Protein AF-0000000084333478 (afdb_homodimer)

Nearest PDB structures (foldseek):
  4i6u-assembly1_A  TM=8.686E-01  e=2.720E-02  Enterobacter sp. RFL1396
  3clc-assembly1_D  TM=8.629E-01  e=3.043E-02  unclassified
  3f52-assembly1_E  TM=8.966E-01  e=3.809E-02  Corynebacterium glutamicum
  4yv6-assembly2_D  TM=8.380E-01  e=2.169E-01  Streptococcus dysgalactiae
  8tac-assembly2_B  TM=8.105E-01  e=2.169E-01  synthetic co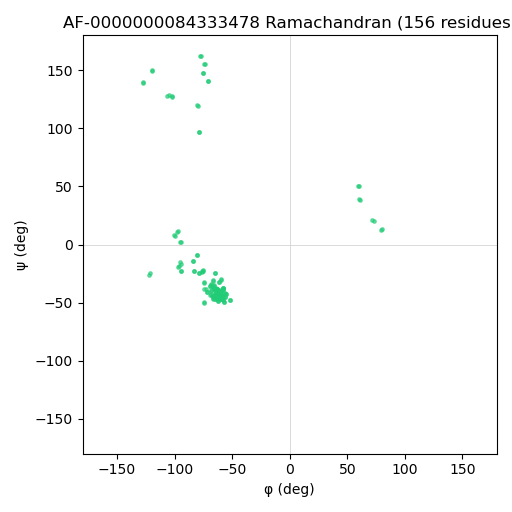nstruct

Solvent-accessible surface area (backbone atoms only — not comparable to full-atom values): 8812 Å² total; per-residue (Å²): 122,60,54,63,49,48,51,48,50,60,70,44,42,57,60,48,28,35,43,52,10,49,49,53,46,47,54,37,54,75,67,72,48,50,67,67,55,47,22,76,56,68,72,46,73,53,68,62,48,45,66,24,79,49,79,53,42,42,65,57,49,49,51,52,26,56,73,70,73,43,51,71,27,55,55,46,55,69,65,101,123,58,53,61,48,48,51,48,49,58,70,43,41,56,60,48,28,36,43,53,10,50,48,53,46,46,54,36,54,75,66,70,49,50,65,67,55,49,22,75,59,68,72,45,72,53,69,63,48,45,65,24,80,50,77,55,42,42,65,58,50,51,51,51,26,54,73,68,73,41,52,70,30,55,56,45,55,67,64,102

Radius of gyration: 15.97 Å; Cα contacts (8 Å, |Δi|>4): 170; chains: 2; bounding box: 25×48×31 Å

pLDDT: mean 91.32, std 9.76, range [49.03, 98.12]

Structure (mmCIF, N/CA/C/O backbone):
data_AF-0000000084333478-model_v1
#
loop_
_entity.id
_entity.type
_entity.pdbx_description
1 polymer 'HTH cro/C1-type domain-containing protein'
#
loop_
_atom_site.group_PDB
_atom_site.id
_atom_site.type_symbol
_atom_site.label_atom_id
_atom_site.label_alt_id
_atom_site.label_comp_id
_atom_site.label_asym_id
_atom_site.label_entity_id
_atom_site.label_seq_id
_atom_site.pdbx_PDB_ins_code
_atom_site.Cartn_x
_atom_site.Cartn_y
_atom_site.Cartn_z
_atom_site.occupancy
_atom_site.B_iso_or_equiv
_atom_site.auth_seq_id
_atom_site.auth_comp_id
_atom_site.auth_asym_id
_atom_site.auth_atom_id
_atom_site.pdbx_PDB_model_num
ATOM 1 N N . MET A 1 1 ? -2.576 25.5 -2.975 1 49.03 1 MET A N 1
ATOM 2 C CA . MET A 1 1 ? -2.18 24.547 -4.004 1 49.03 1 MET A CA 1
ATOM 3 C C . MET A 1 1 ? -2.711 23.156 -3.688 1 49.03 1 MET A C 1
ATOM 5 O O . MET A 1 1 ? -2.684 22.266 -4.539 1 49.03 1 MET A O 1
ATOM 9 N N . LEU A 1 2 ? -3.107 22.781 -2.23 1 61.12 2 LEU A N 1
ATOM 10 C CA . LEU A 1 2 ? -3.223 21.531 -1.497 1 61.12 2 LEU A CA 1
ATOM 11 C C . LEU A 1 2 ? -4.473 20.766 -1.92 1 61.12 2 LEU A C 1
ATOM 13 O O . LEU A 1 2 ? -4.398 19.578 -2.242 1 61.12 2 LEU A O 1
ATOM 17 N N . LEU A 1 3 ? -5.527 21.594 -1.888 1 60.78 3 LEU A N 1
ATOM 18 C CA . LEU A 1 3 ? -6.816 20.938 -2.066 1 60.78 3 LEU A CA 1
ATOM 19 C C . LEU A 1 3 ? -7 20.469 -3.508 1 60.78 3 LEU A C 1
ATOM 21 O O . LEU A 1 3 ? -7.496 19.375 -3.756 1 60.78 3 LEU A O 1
ATOM 25 N N . THR A 1 4 ? -6.547 21.375 -4.359 1 68.44 4 THR A N 1
ATOM 26 C CA . THR A 1 4 ? -6.73 21.016 -5.762 1 68.44 4 THR A CA 1
ATOM 27 C C . THR A 1 4 ? -5.898 19.797 -6.125 1 68.44 4 THR A C 1
ATOM 29 O O . THR A 1 4 ? -6.363 18.906 -6.852 1 68.44 4 THR A O 1
ATOM 32 N N . ASP A 1 5 ? -4.824 19.812 -5.516 1 70.81 5 ASP A N 1
ATOM 33 C CA . ASP A 1 5 ? -3.953 18.672 -5.793 1 70.81 5 ASP A CA 1
ATOM 34 C C . ASP A 1 5 ? -4.543 17.375 -5.23 1 70.81 5 ASP A C 1
ATOM 36 O O . ASP A 1 5 ? -4.535 16.344 -5.902 1 70.81 5 ASP A O 1
ATOM 40 N N . PHE A 1 6 ? -5.168 17.547 -4.137 1 75.19 6 PHE A N 1
ATOM 41 C CA . PHE A 1 6 ? -5.773 16.375 -3.508 1 75.19 6 PHE A CA 1
ATOM 42 C C . PHE A 1 6 ? -7 15.914 -4.285 1 75.19 6 PHE A C 1
ATOM 44 O O . PHE A 1 6 ? -7.234 14.719 -4.434 1 75.19 6 PHE A O 1
ATOM 51 N N . GLU A 1 7 ? -7.645 16.984 -4.703 1 71.94 7 GLU A N 1
ATOM 52 C CA . GLU A 1 7 ? -8.797 16.656 -5.539 1 71.94 7 GLU A CA 1
ATOM 53 C C . GLU A 1 7 ? -8.359 15.953 -6.824 1 71.94 7 GLU A C 1
ATOM 55 O O . GLU A 1 7 ? -9.023 15.023 -7.289 1 71.94 7 GLU A O 1
ATOM 60 N N . TYR A 1 8 ? -7.27 16.438 -7.309 1 74.69 8 TYR A N 1
ATOM 61 C CA . TYR A 1 8 ? -6.719 15.82 -8.508 1 74.69 8 TYR A CA 1
ATOM 62 C C . TYR A 1 8 ? -6.305 14.383 -8.234 1 74.69 8 TYR A C 1
ATOM 64 O O . TYR A 1 8 ? -6.527 13.5 -9.062 1 74.69 8 TYR A O 1
ATOM 72 N N . LEU A 1 9 ? -5.789 14.203 -7.066 1 82.25 9 LEU A N 1
ATOM 73 C CA . LEU A 1 9 ? -5.391 12.852 -6.695 1 82.25 9 LEU A CA 1
ATOM 74 C C . LEU A 1 9 ? -6.605 11.938 -6.57 1 82.25 9 LEU A C 1
ATOM 76 O O . LEU A 1 9 ? -6.547 10.766 -6.941 1 82.25 9 LEU A O 1
ATOM 80 N N . ASN A 1 10 ? -7.652 12.539 -6.188 1 78.38 10 ASN A N 1
ATOM 81 C CA . ASN A 1 10 ? -8.883 11.758 -6.07 1 78.38 10 ASN A CA 1
ATOM 82 C C . ASN A 1 10 ? -9.406 11.328 -7.434 1 78.38 10 ASN A C 1
ATOM 84 O O . ASN A 1 10 ? -9.914 10.219 -7.59 1 78.38 10 ASN A O 1
ATOM 88 N N . ASN A 1 11 ? -9.211 12.227 -8.391 1 76.75 11 ASN A N 1
ATOM 89 C CA . ASN A 1 11 ? -9.664 11.945 -9.742 1 76.75 11 ASN A CA 1
ATOM 90 C C . ASN A 1 11 ? -8.758 10.945 -10.445 1 76.75 11 ASN A C 1
ATOM 92 O O . ASN A 1 11 ? -9.195 10.203 -11.328 1 76.75 11 ASN A O 1
ATOM 96 N N . SER A 1 12 ? -7.586 10.852 -9.992 1 86.1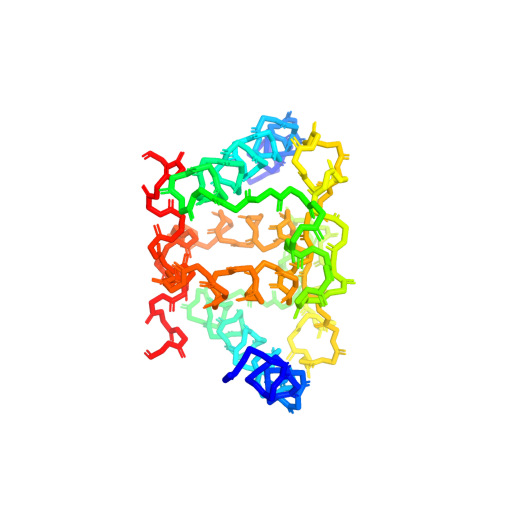2 12 SER A N 1
ATOM 97 C CA . SER A 1 12 ? -6.598 9.953 -10.586 1 86.12 12 SER A CA 1
ATOM 98 C C . SER A 1 12 ? -6.527 8.633 -9.82 1 86.12 12 SER A C 1
ATOM 100 O O . SER A 1 12 ? -5.645 7.812 -10.078 1 86.12 12 SER A O 1
ATOM 102 N N . GLU A 1 13 ? -7.492 8.484 -8.977 1 89.5 13 GLU A N 1
ATOM 103 C CA . GLU A 1 13 ? -7.523 7.277 -8.156 1 89.5 13 GLU A CA 1
ATOM 104 C C . GLU A 1 13 ? -7.738 6.031 -9.016 1 89.5 13 GLU A C 1
ATOM 106 O O . GLU A 1 13 ? -7.09 5.004 -8.797 1 89.5 13 GLU A O 1
ATOM 111 N N . ASP A 1 14 ? -8.57 6.188 -10.039 1 91.69 14 ASP A N 1
ATOM 112 C CA . ASP A 1 14 ? -8.875 5.043 -10.898 1 91.69 14 ASP A CA 1
ATOM 113 C C . ASP A 1 14 ? -7.641 4.613 -11.688 1 91.69 14 ASP A C 1
ATOM 115 O O . ASP A 1 14 ? -7.348 3.422 -11.789 1 91.69 14 ASP A O 1
ATOM 119 N N . ALA A 1 15 ? -6.988 5.656 -12.211 1 91.88 15 ALA A N 1
ATOM 120 C CA . ALA A 1 15 ? -5.77 5.367 -12.961 1 91.88 15 ALA A CA 1
ATOM 121 C C . ALA A 1 15 ? -4.742 4.656 -12.094 1 91.88 15 ALA A C 1
ATOM 123 O O . ALA A 1 15 ? -4.074 3.721 -12.539 1 91.88 15 ALA A O 1
ATOM 124 N N . PHE A 1 16 ? -4.625 5.055 -10.883 1 94.06 16 PHE A N 1
ATOM 125 C CA . PHE A 1 16 ? -3.666 4.465 -9.953 1 94.06 16 PHE A CA 1
ATOM 126 C C . PHE A 1 16 ? -4.039 3.02 -9.648 1 94.06 16 PHE A C 1
ATOM 128 O O . PHE A 1 16 ? -3.178 2.137 -9.656 1 94.06 16 PHE A O 1
ATOM 135 N N . LYS A 1 17 ? -5.305 2.787 -9.352 1 94.44 17 LYS A N 1
ATOM 136 C CA . LYS A 1 17 ? -5.77 1.432 -9.062 1 94.44 17 LYS A CA 1
ATOM 137 C C . LYS A 1 17 ? -5.48 0.493 -10.227 1 94.44 17 LYS A C 1
ATOM 139 O O . LYS A 1 17 ? -5.074 -0.653 -10.023 1 94.44 17 LYS A O 1
ATOM 144 N N . LYS A 1 18 ? -5.648 1.092 -11.438 1 94.75 18 LYS A N 1
ATOM 145 C CA . LYS A 1 18 ? -5.402 0.295 -12.633 1 94.75 18 LYS A CA 1
ATOM 146 C C . LYS A 1 18 ? -3.922 -0.047 -12.773 1 94.75 18 LYS A C 1
ATOM 148 O O . LYS A 1 18 ? -3.572 -1.161 -13.164 1 94.75 18 LYS A O 1
ATOM 153 N N . LYS A 1 19 ? -3.09 0.88 -12.469 1 95.69 19 LYS A N 1
ATOM 154 C CA . LYS A 1 19 ? -1.65 0.639 -12.516 1 95.69 19 LYS A CA 1
ATOM 155 C C . LYS A 1 19 ? -1.242 -0.45 -11.531 1 95.69 19 LYS A C 1
ATOM 157 O O . LYS A 1 19 ? -0.434 -1.321 -11.859 1 95.69 19 LYS A O 1
ATOM 162 N N . VAL A 1 20 ? -1.804 -0.37 -10.336 1 96.81 20 VAL A N 1
ATOM 163 C CA . VAL A 1 20 ? -1.518 -1.367 -9.312 1 96.81 20 VAL A CA 1
ATOM 164 C C . VAL A 1 20 ? -1.989 -2.742 -9.781 1 96.81 20 VAL A C 1
ATOM 166 O O . VAL A 1 20 ? -1.241 -3.719 -9.703 1 96.81 20 VAL A O 1
ATOM 169 N N . ALA A 1 21 ? -3.203 -2.762 -10.297 1 96.94 21 ALA A N 1
ATOM 170 C CA . ALA A 1 21 ? -3.791 -4.004 -10.789 1 96.94 21 ALA A CA 1
ATOM 171 C C . ALA A 1 21 ? -2.936 -4.617 -11.898 1 96.94 21 ALA A C 1
ATOM 173 O O . ALA A 1 21 ? -2.672 -5.82 -11.891 1 96.94 21 ALA A O 1
ATOM 174 N N . LEU A 1 22 ? -2.496 -3.766 -12.781 1 97 22 LEU A N 1
ATOM 175 C CA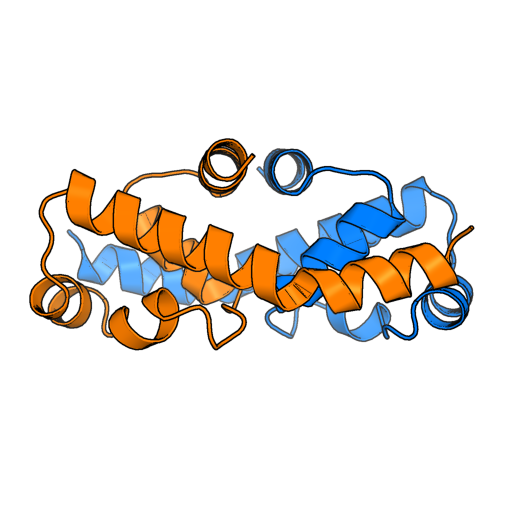 . LEU A 1 22 ? -1.682 -4.227 -13.898 1 97 22 LEU A CA 1
ATOM 176 C C . LEU A 1 22 ? -0.347 -4.777 -13.414 1 97 22 LEU A C 1
ATOM 178 O O . LEU A 1 22 ? 0.161 -5.762 -13.953 1 97 22 LEU A O 1
ATOM 182 N N . GLN A 1 23 ? 0.208 -4.172 -12.43 1 97.81 23 GLN A N 1
ATOM 183 C CA . GLN A 1 23 ? 1.47 -4.641 -11.867 1 97.81 23 GLN A CA 1
ATOM 184 C C . GLN A 1 23 ? 1.303 -6.004 -11.203 1 97.81 23 GLN A C 1
ATOM 186 O O . GLN A 1 23 ? 2.166 -6.875 -11.336 1 97.81 23 GLN A O 1
ATOM 191 N N . ILE A 1 24 ? 0.245 -6.168 -10.453 1 97.81 24 ILE A N 1
ATOM 192 C CA . ILE A 1 24 ? -0.047 -7.449 -9.812 1 97.81 24 ILE A CA 1
ATOM 193 C C . ILE A 1 24 ? -0.18 -8.531 -10.883 1 97.81 24 ILE A C 1
ATOM 195 O O . ILE A 1 24 ? 0.413 -9.609 -10.758 1 97.81 24 ILE A O 1
ATOM 199 N N . LYS A 1 25 ? -0.919 -8.172 -11.922 1 97.81 25 LYS A N 1
ATOM 200 C CA . LYS A 1 25 ? -1.102 -9.117 -13.023 1 97.81 25 LYS A CA 1
ATOM 201 C C . LYS A 1 25 ? 0.232 -9.461 -13.68 1 97.81 25 LYS A C 1
ATOM 203 O O . LYS A 1 25 ? 0.504 -10.625 -13.977 1 97.81 25 LYS A O 1
ATOM 208 N N . ARG A 1 26 ? 0.988 -8.461 -13.906 1 97.88 26 ARG A N 1
ATOM 209 C CA . ARG A 1 26 ? 2.305 -8.648 -14.5 1 97.88 26 ARG A CA 1
ATOM 210 C C . ARG A 1 26 ? 3.154 -9.602 -13.664 1 97.88 26 ARG A C 1
ATOM 212 O O . ARG A 1 26 ? 3.768 -10.531 -14.203 1 97.88 26 ARG A O 1
ATOM 219 N N . LEU A 1 27 ? 3.236 -9.383 -12.359 1 97.56 27 LEU A N 1
ATOM 220 C CA . LEU A 1 27 ? 4.004 -10.234 -11.461 1 97.56 27 LEU A CA 1
ATOM 221 C C . LEU A 1 27 ? 3.508 -11.68 -11.523 1 97.56 27 LEU A C 1
ATOM 223 O O . LEU A 1 27 ? 4.309 -12.609 -11.594 1 97.56 27 LEU A O 1
ATOM 227 N N . ARG A 1 28 ? 2.189 -11.781 -11.453 1 97.94 28 ARG A N 1
ATOM 228 C CA . ARG A 1 28 ? 1.635 -13.133 -11.508 1 97.94 28 ARG A CA 1
ATOM 229 C C . ARG A 1 28 ? 2.041 -13.836 -12.789 1 97.94 28 ARG A C 1
ATOM 231 O O . ARG A 1 28 ? 2.514 -14.977 -12.758 1 97.94 28 ARG A O 1
ATOM 238 N N . ARG A 1 29 ? 1.916 -13.156 -13.922 1 98.12 29 ARG A N 1
ATOM 239 C CA . ARG A 1 29 ? 2.18 -13.734 -15.234 1 98.12 29 ARG A CA 1
ATOM 240 C C . ARG A 1 29 ? 3.668 -14.016 -15.422 1 98.12 29 ARG A C 1
ATOM 242 O O . ARG A 1 29 ? 4.047 -15.062 -15.953 1 98.12 29 ARG A O 1
ATOM 249 N N . GLN A 1 30 ? 4.445 -13.078 -15.008 1 97.31 30 GLN A N 1
ATOM 250 C CA . GLN A 1 30 ? 5.895 -13.227 -15.125 1 97.31 30 GLN A CA 1
ATOM 251 C C . GLN A 1 30 ? 6.383 -14.453 -14.359 1 97.31 30 GLN A C 1
ATOM 253 O O . GLN A 1 30 ? 7.359 -15.094 -14.75 1 97.31 30 GLN A O 1
ATOM 258 N N . ASN A 1 31 ? 5.699 -14.812 -13.289 1 97.31 31 ASN A N 1
ATOM 259 C CA . ASN A 1 31 ? 6.082 -15.953 -12.469 1 97.31 31 ASN A CA 1
ATOM 260 C C . ASN A 1 31 ? 5.332 -17.219 -12.875 1 97.31 31 ASN A C 1
ATOM 262 O O . ASN A 1 31 ? 5.398 -18.234 -12.188 1 97.31 31 ASN A O 1
ATOM 266 N N . GLN A 1 32 ? 4.504 -17.109 -13.922 1 98.06 32 GLN A N 1
ATOM 267 C CA . GLN A 1 32 ? 3.773 -18.219 -14.516 1 98.06 32 GLN A CA 1
ATOM 268 C C . GLN A 1 32 ? 2.842 -18.875 -13.5 1 98.06 32 GLN A C 1
ATOM 270 O O . GLN A 1 32 ? 2.785 -20.109 -13.398 1 98.06 32 GLN A O 1
ATOM 275 N N . VAL A 1 33 ? 2.244 -18.156 -12.727 1 97.81 33 VAL A N 1
ATOM 276 C CA . VAL A 1 33 ? 1.269 -18.594 -11.742 1 97.81 33 VAL A CA 1
ATOM 277 C C . VAL A 1 33 ? -0.145 -18.297 -12.234 1 97.81 33 VAL A C 1
ATOM 279 O O . VAL A 1 33 ? -0.429 -17.203 -12.695 1 97.81 33 VAL A O 1
ATOM 282 N N . THR A 1 34 ? -0.935 -19.344 -12.211 1 98 34 THR A N 1
ATOM 283 C CA . THR A 1 34 ? -2.334 -19.125 -12.562 1 98 34 THR A CA 1
ATOM 284 C C . THR A 1 34 ? -3.092 -18.484 -11.406 1 98 34 THR A C 1
ATOM 286 O O . THR A 1 34 ? -2.605 -18.484 -10.266 1 98 34 THR A O 1
ATOM 289 N N . GLN A 1 35 ? -4.246 -17.906 -11.711 1 97.75 35 GLN A N 1
ATOM 290 C CA . GLN A 1 35 ? -5.074 -17.344 -10.648 1 97.75 35 GLN A CA 1
ATOM 291 C C . GLN A 1 35 ? -5.492 -18.422 -9.648 1 97.75 35 GLN A C 1
ATOM 293 O O . GLN A 1 35 ? -5.5 -18.188 -8.445 1 97.75 35 GLN A O 1
ATOM 298 N N . GLU A 1 36 ? -5.805 -19.594 -10.156 1 97.44 36 GLU A N 1
ATOM 299 C CA . GLU A 1 36 ? -6.23 -20.719 -9.336 1 97.44 36 GLU A CA 1
ATOM 300 C C . GLU A 1 36 ? -5.109 -21.172 -8.406 1 97.44 36 GLU A C 1
ATOM 302 O O . GLU A 1 36 ? -5.336 -21.406 -7.219 1 97.44 36 GLU A O 1
ATOM 307 N N . ARG A 1 37 ? -3.941 -21.297 -8.938 1 97.19 37 ARG A N 1
ATOM 308 C CA . ARG A 1 37 ? -2.797 -21.688 -8.125 1 97.19 37 ARG A CA 1
ATOM 309 C C . ARG A 1 37 ? -2.512 -20.672 -7.039 1 97.19 37 ARG A C 1
ATOM 311 O O . ARG A 1 37 ? -2.262 -21.031 -5.887 1 97.19 37 ARG A O 1
ATOM 318 N N . PHE A 1 38 ? -2.461 -19.453 -7.395 1 96.69 38 PHE A N 1
ATOM 319 C CA . PHE A 1 38 ? -2.248 -18.391 -6.418 1 96.69 38 PHE A CA 1
ATOM 320 C C . PHE A 1 38 ? -3.246 -18.5 -5.27 1 96.69 38 PHE A C 1
ATOM 322 O O . PHE A 1 38 ? -2.863 -18.438 -4.102 1 96.69 38 PHE A O 1
ATOM 329 N N . TYR A 1 39 ? -4.535 -18.672 -5.609 1 96.06 39 TYR A N 1
ATOM 330 C CA . TYR A 1 39 ? -5.582 -18.797 -4.598 1 96.06 39 TYR A CA 1
ATOM 331 C C . TYR A 1 39 ? -5.344 -20 -3.705 1 96.06 39 TYR A C 1
ATOM 333 O O . TYR A 1 39 ? -5.449 -19.906 -2.48 1 96.06 39 TYR A O 1
ATOM 341 N N . SER A 1 40 ? -5.02 -21.078 -4.262 1 95.31 40 SER A N 1
ATOM 342 C CA . SER A 1 40 ? -4.805 -22.312 -3.518 1 95.31 40 SER A CA 1
ATOM 343 C C . SER A 1 40 ? -3.664 -22.156 -2.518 1 95.31 40 SER A C 1
ATOM 345 O O . SER A 1 40 ? -3.707 -22.734 -1.429 1 95.31 40 SER A O 1
ATOM 347 N N . GLU A 1 41 ? -2.688 -21.344 -2.848 1 93.38 41 GLU A N 1
ATOM 348 C CA . GLU A 1 41 ? -1.482 -21.234 -2.031 1 93.38 41 GLU A CA 1
ATOM 349 C C . GLU A 1 41 ? -1.594 -20.078 -1.04 1 93.38 41 GLU A C 1
ATOM 351 O O . GLU A 1 41 ? -0.854 -20.031 -0.055 1 93.38 41 GLU A O 1
ATOM 356 N N . THR A 1 42 ? -2.447 -19.125 -1.351 1 93.19 42 THR A N 1
ATOM 357 C CA . THR A 1 42 ? -2.449 -17.922 -0.524 1 93.19 42 THR A CA 1
ATOM 358 C C . THR A 1 42 ? -3.826 -17.688 0.088 1 93.19 42 THR A C 1
ATOM 360 O O . THR A 1 42 ? -3.967 -16.906 1.036 1 93.19 42 THR A O 1
ATOM 363 N N . ASN A 1 43 ? -4.879 -18.188 -0.56 1 93.56 43 ASN A N 1
ATOM 364 C CA . ASN A 1 43 ? -6.273 -17.969 -0.201 1 93.56 43 ASN A CA 1
ATOM 365 C C . ASN A 1 43 ? -6.723 -16.562 -0.54 1 93.56 43 ASN A C 1
ATOM 367 O O . ASN A 1 43 ? -7.688 -16.047 0.041 1 93.56 43 ASN A O 1
ATOM 371 N N . ILE A 1 44 ? -6.043 -15.906 -1.398 1 93.75 44 ILE A N 1
ATOM 372 C CA . ILE A 1 44 ? -6.391 -14.578 -1.88 1 93.75 44 ILE A CA 1
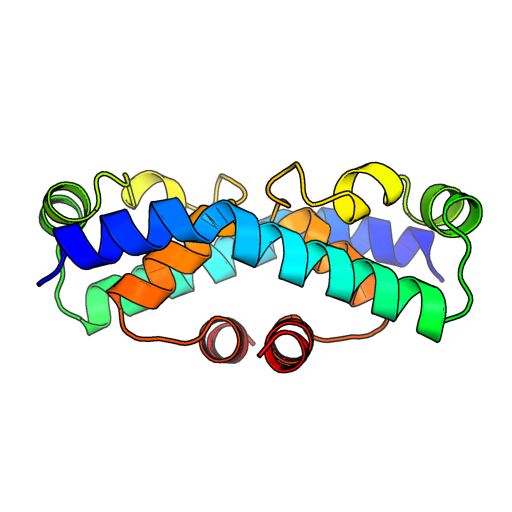ATOM 373 C C . ILE A 1 44 ? -6.953 -14.672 -3.297 1 93.75 44 ILE A C 1
ATOM 375 O O . ILE A 1 44 ? -6.348 -15.297 -4.172 1 93.75 44 ILE A O 1
ATOM 379 N N . ASN A 1 45 ? -8.125 -14.07 -3.494 1 95.44 45 ASN A N 1
ATOM 380 C CA . ASN A 1 45 ? -8.703 -13.977 -4.832 1 95.44 45 ASN A CA 1
ATOM 381 C C . ASN A 1 45 ? -8.055 -12.859 -5.645 1 95.44 45 ASN A C 1
ATOM 383 O O . ASN A 1 45 ? -8.508 -11.719 -5.605 1 95.44 45 ASN A O 1
ATOM 387 N N . ILE A 1 46 ? -7.117 -13.195 -6.441 1 96.88 46 ILE A N 1
ATOM 388 C CA . ILE A 1 46 ? -6.277 -12.211 -7.117 1 96.88 46 ILE A CA 1
ATOM 389 C C . ILE A 1 46 ? -7.023 -11.625 -8.312 1 96.88 46 ILE A C 1
ATOM 391 O O . ILE A 1 46 ? -6.742 -10.508 -8.742 1 96.88 46 ILE A O 1
ATOM 395 N N . ALA A 1 47 ? -8.008 -12.328 -8.906 1 96.25 47 ALA A N 1
ATOM 396 C CA . ALA A 1 47 ? -8.781 -11.852 -10.047 1 96.25 47 ALA A CA 1
ATOM 397 C C . ALA A 1 47 ? -9.484 -10.539 -9.719 1 96.25 47 ALA A C 1
ATOM 399 O O . ALA A 1 47 ? -9.539 -9.633 -10.555 1 96.25 47 ALA A O 1
ATOM 400 N N . ARG A 1 48 ? -9.961 -10.422 -8.5 1 94.12 48 ARG A N 1
ATOM 401 C CA . ARG A 1 48 ? -10.633 -9.219 -8.031 1 94.12 48 ARG A CA 1
ATOM 402 C C . ARG A 1 48 ? -9.664 -8.039 -7.957 1 94.12 48 ARG A C 1
ATOM 404 O O . ARG A 1 48 ? -10.008 -6.922 -8.344 1 94.12 48 ARG A O 1
ATOM 411 N N . LEU A 1 49 ? -8.5 -8.312 -7.59 1 95 49 LEU A N 1
ATOM 412 C CA . LEU A 1 49 ? -7.473 -7.285 -7.445 1 95 49 LEU A CA 1
ATOM 413 C C . LEU A 1 49 ? -6.965 -6.824 -8.805 1 9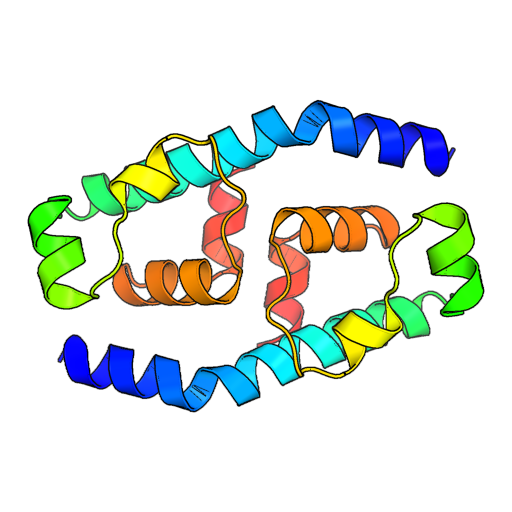5 49 LEU A C 1
ATOM 415 O O . LEU A 1 49 ? -6.73 -5.633 -9.016 1 95 49 LEU A O 1
ATOM 419 N N . GLU A 1 50 ? -6.969 -7.734 -9.695 1 97.12 50 GLU A N 1
ATOM 420 C CA . GLU A 1 50 ? -6.406 -7.465 -11.016 1 97.12 50 GLU A CA 1
ATOM 421 C C . GLU A 1 50 ? -7.398 -6.711 -11.898 1 97.12 50 GLU A C 1
ATOM 423 O O . GLU A 1 50 ? -7.051 -6.25 -12.984 1 97.12 50 GLU A O 1
ATOM 428 N N . SER A 1 51 ? -8.594 -6.566 -11.477 1 94.31 51 SER A N 1
ATOM 429 C CA . SER A 1 51 ? -9.609 -5.879 -12.266 1 94.31 51 SER A CA 1
ATOM 430 C C . SER A 1 51 ? -9.414 -4.363 -12.211 1 94.31 51 SER A C 1
ATOM 432 O O . SER A 1 51 ? -9.93 -3.637 -13.062 1 94.31 51 SER A O 1
ATOM 434 N N . GLY A 1 52 ? -8.758 -3.855 -11.195 1 93.5 52 GLY A N 1
ATOM 435 C CA . GLY A 1 52 ? -8.523 -2.43 -11.031 1 93.5 52 GLY A CA 1
ATOM 436 C C . GLY A 1 52 ? -9.727 -1.687 -10.477 1 93.5 52 GLY A C 1
ATOM 437 O O . GLY A 1 52 ? -9.734 -0.455 -10.438 1 93.5 52 GLY A O 1
ATOM 438 N N . LYS A 1 53 ? -10.672 -2.412 -9.992 1 92 53 LYS A N 1
ATOM 439 C CA . LYS A 1 53 ? -11.922 -1.794 -9.547 1 92 53 LYS A CA 1
ATOM 440 C C . LYS A 1 53 ? -11.898 -1.543 -8.047 1 92 53 LYS A C 1
ATOM 442 O O . LYS A 1 53 ? -12.703 -0.757 -7.531 1 92 53 LYS A O 1
ATOM 447 N N . ILE A 1 54 ? -11.055 -2.184 -7.348 1 90.38 54 ILE A N 1
ATOM 448 C CA . ILE A 1 54 ? -11.039 -2.059 -5.895 1 90.38 54 ILE A CA 1
ATOM 449 C C . ILE A 1 54 ? -9.688 -1.519 -5.438 1 90.38 54 ILE A C 1
ATOM 451 O O . ILE A 1 54 ? -8.672 -1.703 -6.117 1 90.38 54 ILE A O 1
ATOM 455 N N . ASP A 1 55 ? -9.727 -0.812 -4.371 1 92.19 55 ASP A N 1
ATOM 456 C CA . ASP A 1 55 ? -8.5 -0.365 -3.719 1 92.19 55 ASP A CA 1
ATOM 457 C C . ASP A 1 55 ? -7.891 -1.479 -2.871 1 92.19 55 ASP A C 1
ATOM 459 O O . ASP A 1 55 ? -8.531 -1.986 -1.947 1 92.19 55 ASP A O 1
ATOM 463 N N . VAL A 1 56 ? -6.707 -1.85 -3.207 1 94.25 56 VAL A N 1
ATOM 464 C CA . VAL A 1 56 ? -6.047 -2.967 -2.539 1 94.25 56 VAL A CA 1
ATOM 465 C C . VAL A 1 56 ? -5.66 -2.564 -1.117 1 94.25 56 VAL A C 1
ATOM 467 O O . VAL A 1 56 ? -5.195 -1.445 -0.887 1 94.25 56 VAL A O 1
ATOM 470 N N . ARG A 1 57 ? -5.824 -3.49 -0.191 1 93.19 57 ARG A N 1
ATOM 471 C CA . ARG A 1 57 ? -5.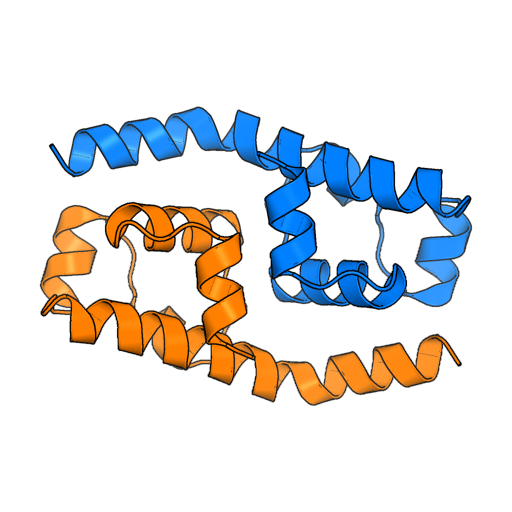32 -3.275 1.161 1 93.19 57 ARG A CA 1
ATOM 472 C C . ARG A 1 57 ? -3.803 -3.441 1.212 1 93.19 57 ARG A C 1
ATOM 474 O O . ARG A 1 57 ? -3.238 -4.258 0.482 1 93.19 57 ARG A O 1
ATOM 481 N N . LEU A 1 58 ? -3.256 -2.707 2.051 1 95.69 58 LEU A N 1
ATOM 482 C CA . LEU A 1 58 ? -1.801 -2.742 2.133 1 95.69 58 LEU A CA 1
ATOM 483 C C . LEU A 1 58 ? -1.312 -4.121 2.566 1 95.69 58 LEU A C 1
ATOM 485 O O . LEU A 1 58 ? -0.337 -4.641 2.02 1 95.69 58 LEU A O 1
ATOM 489 N N . ASP A 1 59 ? -1.999 -4.668 3.504 1 92.94 59 ASP A N 1
ATOM 490 C CA . ASP A 1 59 ? -1.594 -5.984 3.98 1 92.94 59 ASP A CA 1
ATOM 491 C C . ASP A 1 59 ? -1.711 -7.031 2.873 1 92.94 59 ASP A C 1
ATOM 493 O O . ASP A 1 59 ? -0.865 -7.918 2.76 1 92.94 59 ASP A O 1
ATOM 497 N N . THR A 1 60 ? -2.721 -6.938 2.064 1 93.81 60 THR A N 1
ATOM 498 C CA . THR A 1 60 ? -2.887 -7.844 0.932 1 93.81 60 THR A CA 1
ATOM 499 C C . THR A 1 60 ? -1.755 -7.66 -0.075 1 93.81 60 THR A C 1
ATOM 501 O O . THR A 1 60 ? -1.179 -8.641 -0.553 1 93.81 60 THR A O 1
ATOM 504 N N . LEU A 1 61 ? -1.458 -6.449 -0.31 1 96.25 61 LEU A N 1
ATOM 505 C CA . LEU A 1 61 ? -0.37 -6.184 -1.245 1 96.25 61 LEU A CA 1
ATOM 506 C C . LEU A 1 61 ? 0.949 -6.738 -0.715 1 96.25 61 LEU A C 1
ATOM 508 O O . LEU A 1 61 ? 1.745 -7.289 -1.477 1 96.25 61 LEU A O 1
ATOM 512 N N . ARG A 1 62 ? 1.165 -6.566 0.518 1 95.38 62 ARG A N 1
ATOM 513 C CA . ARG A 1 62 ? 2.369 -7.102 1.147 1 95.38 62 ARG A CA 1
ATOM 514 C C . ARG A 1 62 ? 2.477 -8.609 0.934 1 95.38 62 ARG A C 1
ATOM 516 O O . ARG A 1 62 ? 3.547 -9.117 0.592 1 95.38 62 ARG A O 1
ATOM 523 N N . LYS A 1 63 ? 1.374 -9.273 1.131 1 94.88 63 LYS A N 1
ATOM 524 C CA . LYS A 1 63 ? 1.34 -10.719 0.949 1 94.88 63 LYS A CA 1
ATOM 525 C C . LYS A 1 63 ? 1.633 -11.094 -0.5 1 94.88 63 LYS A C 1
ATOM 527 O O . LYS A 1 63 ? 2.365 -12.055 -0.762 1 94.88 63 LYS A O 1
ATOM 532 N N . ILE A 1 64 ? 1.102 -10.305 -1.373 1 96 64 ILE A N 1
ATOM 533 C CA . ILE A 1 64 ? 1.327 -10.539 -2.795 1 96 64 ILE A CA 1
ATOM 534 C C . ILE A 1 64 ? 2.805 -10.344 -3.123 1 96 64 ILE A C 1
ATOM 536 O O . ILE A 1 64 ? 3.418 -11.18 -3.791 1 96 64 ILE A O 1
ATOM 540 N N . CYS A 1 65 ? 3.352 -9.32 -2.662 1 96.38 65 CYS A N 1
ATOM 541 C CA . CYS A 1 65 ? 4.766 -9.039 -2.883 1 96.38 65 CYS A CA 1
ATOM 542 C C . CYS A 1 65 ? 5.641 -10.141 -2.311 1 96.38 65 CYS A C 1
ATOM 544 O O . CYS A 1 65 ? 6.613 -10.562 -2.943 1 96.38 65 CYS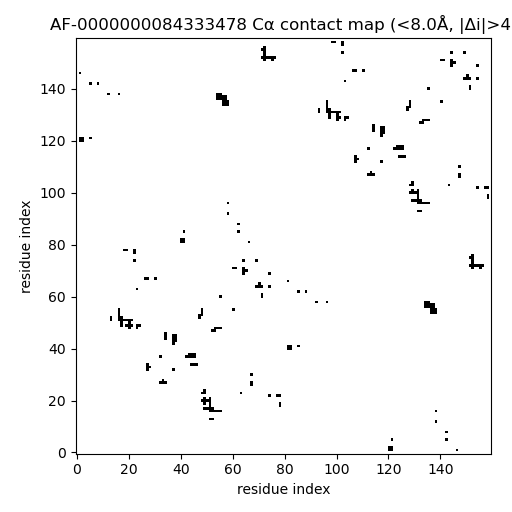 A O 1
ATOM 546 N N . TYR A 1 66 ? 5.254 -10.586 -1.139 1 94.81 66 TYR A N 1
ATOM 547 C CA . TYR A 1 66 ? 5.984 -11.688 -0.514 1 94.81 66 TYR A CA 1
ATOM 548 C C . TYR A 1 66 ? 5.934 -12.938 -1.379 1 94.81 66 TYR A C 1
ATOM 550 O O . TYR A 1 66 ? 6.957 -13.586 -1.612 1 94.81 66 TYR A O 1
ATOM 558 N N . TYR A 1 67 ? 4.766 -13.188 -1.787 1 94.88 67 TYR A N 1
ATOM 559 C CA . TYR A 1 67 ? 4.559 -14.383 -2.604 1 94.88 67 TYR A CA 1
ATOM 560 C C . TYR A 1 67 ? 5.438 -14.344 -3.85 1 94.88 67 TYR A C 1
ATOM 562 O O . TYR A 1 67 ? 6.012 -15.367 -4.238 1 94.88 67 TYR A O 1
ATOM 570 N N . PHE A 1 68 ? 5.625 -13.227 -4.473 1 96.69 68 PHE A N 1
ATOM 571 C CA . PHE A 1 68 ? 6.344 -13.109 -5.738 1 96.69 68 PHE A CA 1
ATOM 572 C C . PHE A 1 68 ? 7.773 -12.633 -5.512 1 96.69 68 PHE A C 1
ATOM 574 O O . PHE A 1 68 ? 8.477 -12.289 -6.461 1 96.69 68 PHE A O 1
ATOM 581 N N . ASP A 1 69 ? 8.172 -12.555 -4.309 1 95.5 69 ASP A N 1
ATOM 582 C CA . ASP A 1 69 ? 9.531 -12.227 -3.902 1 95.5 69 ASP A CA 1
ATOM 583 C C . ASP A 1 69 ? 9.938 -10.844 -4.418 1 95.5 69 ASP A C 1
ATOM 585 O O . ASP A 1 69 ? 10.984 -10.703 -5.062 1 95.5 69 ASP A O 1
ATOM 589 N N . VAL A 1 70 ? 9.109 -9.859 -4.184 1 95.75 70 VAL A N 1
ATOM 590 C CA . VAL A 1 70 ? 9.375 -8.461 -4.492 1 95.75 70 VAL A CA 1
ATOM 591 C C . VAL A 1 70 ? 9.141 -7.605 -3.246 1 95.75 70 VAL A C 1
ATOM 593 O O . VAL A 1 70 ? 8.242 -7.883 -2.453 1 95.75 70 VAL A O 1
ATOM 596 N N . SER A 1 71 ? 10.047 -6.645 -3.08 1 95.38 71 SER A N 1
ATOM 597 C CA . SER A 1 71 ? 9.812 -5.719 -1.979 1 95.38 71 SER A CA 1
ATOM 598 C C . SER A 1 71 ? 8.688 -4.742 -2.309 1 95.38 71 SER A C 1
ATOM 600 O O . SER A 1 71 ? 8.383 -4.504 -3.48 1 95.38 71 SER A O 1
ATOM 602 N N . LEU A 1 72 ? 8.023 -4.195 -1.352 1 96.12 72 LEU A N 1
ATOM 603 C CA . LEU A 1 72 ? 7.012 -3.166 -1.581 1 96.12 72 LEU A CA 1
ATOM 604 C C . LEU A 1 72 ? 7.605 -1.981 -2.336 1 96.12 72 LEU A C 1
ATOM 606 O O . LEU A 1 72 ? 6.973 -1.445 -3.25 1 96.12 72 LEU A O 1
ATOM 610 N N . SER A 1 73 ? 8.844 -1.594 -1.932 1 95.88 73 SER A N 1
ATOM 611 C CA . SER A 1 73 ? 9.523 -0.515 -2.641 1 95.88 73 SER A CA 1
ATOM 612 C C . SER A 1 73 ? 9.727 -0.86 -4.113 1 95.88 73 SER A C 1
ATOM 614 O O . SER A 1 73 ? 9.438 -0.046 -4.992 1 95.88 73 SER A O 1
ATOM 616 N N . GLY A 1 74 ? 10.133 -2.068 -4.328 1 94.38 74 GLY A N 1
ATOM 617 C CA . GLY A 1 74 ? 10.328 -2.531 -5.695 1 94.38 74 GLY A CA 1
ATOM 618 C C . GLY A 1 74 ? 9.039 -2.582 -6.492 1 94.38 74 GLY A C 1
ATOM 619 O O . GLY A 1 74 ? 9.016 -2.236 -7.676 1 94.38 74 GLY A O 1
ATOM 620 N N . PHE A 1 75 ? 7.969 -3.021 -5.875 1 97.12 75 PHE A N 1
ATOM 621 C CA . PHE A 1 75 ? 6.66 -3.076 -6.52 1 97.12 75 PHE A CA 1
ATOM 622 C C . PHE A 1 75 ? 6.27 -1.709 -7.07 1 97.12 75 PHE A C 1
ATOM 624 O O . PHE A 1 75 ? 5.852 -1.596 -8.227 1 97.12 75 PHE A O 1
ATOM 631 N N . PHE A 1 76 ? 6.5 -0.675 -6.336 1 95.81 76 PHE A N 1
ATOM 632 C CA . PHE A 1 76 ? 6.043 0.654 -6.73 1 95.81 76 PHE A CA 1
ATOM 633 C C . PHE A 1 76 ? 7.027 1.299 -7.699 1 95.81 76 PHE A C 1
ATOM 635 O O . PHE A 1 76 ? 6.66 2.213 -8.445 1 95.81 76 PHE A O 1
ATOM 642 N N . GLN A 1 77 ? 8.242 0.873 -7.691 1 93.38 77 GLN A N 1
ATOM 643 C CA . GLN A 1 77 ? 9.164 1.307 -8.734 1 93.38 77 GLN A CA 1
ATOM 644 C C . GLN A 1 77 ? 8.727 0.804 -10.102 1 93.38 77 GLN A C 1
ATOM 646 O O . GLN A 1 77 ? 9 1.444 -11.117 1 93.38 77 GLN A O 1
ATOM 651 N N . GLY A 1 78 ? 8 -0.25 -10.016 1 88.12 78 GLY A N 1
ATOM 652 C CA . GLY A 1 78 ? 7.574 -0.873 -11.258 1 88.12 78 GLY A CA 1
ATOM 653 C C . GLY A 1 78 ? 6.328 -0.238 -11.852 1 88.12 78 GLY A C 1
ATOM 654 O O . GLY A 1 78 ? 5.949 -0.538 -12.984 1 88.12 78 GLY A O 1
ATOM 655 N N . ILE A 1 79 ? 5.648 0.55 -11.055 1 84.38 79 ILE A N 1
ATOM 656 C CA . ILE A 1 79 ? 4.418 1.153 -11.555 1 84.38 79 ILE A CA 1
ATOM 657 C C . ILE A 1 79 ? 4.715 2.545 -12.109 1 84.38 79 ILE A C 1
ATOM 659 O O . ILE A 1 79 ? 3.871 3.143 -12.781 1 84.38 79 ILE A O 1
ATOM 663 N N . TYR A 1 80 ? 5.836 3.172 -11.805 1 70.75 80 TYR A N 1
ATOM 664 C CA . TYR A 1 80 ? 6.164 4.477 -12.367 1 70.75 80 TYR A CA 1
ATOM 665 C C . TYR A 1 80 ? 7.148 4.344 -13.523 1 70.75 80 TYR A C 1
ATOM 667 O O . TYR A 1 80 ? 7.918 3.383 -13.586 1 70.75 80 TYR A O 1
ATOM 675 N N . MET B 1 1 ? 6.797 -24.609 1.369 1 50.75 1 MET B N 1
ATOM 676 C CA . MET B 1 1 ? 7.355 -23.5 2.154 1 50.75 1 MET B CA 1
ATOM 677 C C . MET B 1 1 ? 6.328 -22.391 2.344 1 50.75 1 MET B C 1
ATOM 679 O O . MET B 1 1 ? 6.566 -21.438 3.092 1 50.75 1 MET B O 1
ATOM 683 N N . LEU B 1 2 ? 5.105 -22.297 1.409 1 62.09 2 LEU B N 1
ATOM 684 C CA . LEU B 1 2 ? 4.238 -21.203 1.002 1 62.09 2 LEU B CA 1
ATOM 685 C C . LEU B 1 2 ? 3.287 -20.812 2.127 1 62.09 2 LEU B C 1
ATOM 687 O O . LEU B 1 2 ? 3.184 -19.641 2.482 1 62.09 2 LEU B O 1
ATOM 691 N N . LEU B 1 3 ? 2.676 -21.906 2.586 1 61.28 3 LEU B N 1
ATOM 692 C CA . LEU B 1 3 ? 1.582 -21.641 3.516 1 61.28 3 LEU B CA 1
ATOM 693 C C . LEU B 1 3 ? 2.117 -21.156 4.855 1 61.28 3 LEU B C 1
ATOM 695 O O . LEU B 1 3 ? 1.565 -20.219 5.449 1 61.28 3 LEU B O 1
ATOM 699 N N . THR B 1 4 ? 3.186 -21.812 5.219 1 69.62 4 THR B N 1
ATOM 700 C CA . THR B 1 4 ? 3.732 -21.422 6.512 1 69.62 4 THR B CA 1
ATOM 701 C C . THR B 1 4 ? 4.258 -20 6.473 1 69.62 4 THR B C 1
ATOM 703 O O . THR B 1 4 ? 4.062 -19.234 7.422 1 69.62 4 THR B O 1
ATOM 706 N N . ASP B 1 5 ? 4.758 -19.734 5.359 1 71.56 5 ASP B N 1
ATOM 707 C CA . ASP B 1 5 ? 5.285 -18.391 5.215 1 71.56 5 ASP B CA 1
ATOM 708 C C . ASP B 1 5 ? 4.16 -17.359 5.215 1 71.56 5 ASP B C 1
ATOM 710 O O . ASP B 1 5 ? 4.266 -16.312 5.867 1 71.56 5 ASP B O 1
ATOM 714 N N . PHE B 1 6 ? 3.1 -17.766 4.676 1 75.62 6 PHE B N 1
ATOM 715 C CA . PHE B 1 6 ? 1.96 -16.859 4.617 1 75.62 6 PHE B CA 1
ATOM 716 C C . PHE B 1 6 ? 1.313 -16.719 5.992 1 75.62 6 PHE B C 1
ATOM 718 O O . PHE B 1 6 ? 0.883 -15.625 6.367 1 75.62 6 PHE B O 1
ATOM 725 N N . GLU B 1 7 ? 1.34 -17.891 6.57 1 72.5 7 GLU B N 1
ATOM 726 C CA . GLU B 1 7 ? 0.829 -17.844 7.938 1 72.5 7 GLU B CA 1
ATOM 727 C C . GLU B 1 7 ? 1.703 -16.953 8.82 1 72.5 7 GLU B C 1
ATOM 729 O O . GLU B 1 7 ? 1.194 -16.219 9.664 1 72.5 7 GLU B O 1
ATOM 734 N N . TYR B 1 8 ? 2.959 -17.062 8.555 1 74.88 8 TYR B N 1
ATOM 735 C CA . TYR B 1 8 ? 3.896 -16.234 9.289 1 74.88 8 TYR B CA 1
ATOM 736 C C . TYR B 1 8 ? 3.67 -14.758 8.969 1 74.88 8 TYR B C 1
ATOM 738 O O . TYR B 1 8 ? 3.719 -13.906 9.867 1 74.88 8 TYR B O 1
ATOM 746 N N . LEU B 1 9 ? 3.367 -14.516 7.723 1 82.69 9 LEU B N 1
ATOM 747 C CA . LEU B 1 9 ? 3.102 -13.141 7.324 1 82.69 9 LEU B CA 1
ATOM 748 C C . LEU B 1 9 ? 1.832 -12.617 7.988 1 82.69 9 LEU B C 1
ATOM 750 O O . LEU B 1 9 ? 1.763 -11.445 8.367 1 82.69 9 LEU B O 1
ATOM 754 N N . ASN B 1 10 ? 0.965 -13.516 8.211 1 78.56 10 ASN B N 1
ATOM 755 C CA . ASN B 1 10 ? -0.275 -13.125 8.875 1 78.56 10 ASN B CA 1
ATOM 756 C C . ASN B 1 10 ? -0.038 -12.75 10.336 1 78.56 10 ASN B C 1
ATOM 758 O O . ASN B 1 10 ? -0.652 -11.812 10.844 1 78.56 10 ASN B O 1
ATOM 762 N N . ASN B 1 11 ? 0.897 -13.469 10.938 1 77.06 11 ASN B N 1
ATOM 763 C CA . ASN B 1 11 ? 1.229 -13.219 12.336 1 77.06 11 ASN B CA 1
ATOM 764 C C . ASN B 1 11 ? 2.053 -11.945 12.492 1 77.06 11 ASN B C 1
ATOM 766 O O . ASN B 1 11 ? 1.997 -11.289 13.539 1 77.06 11 ASN B O 1
ATOM 770 N N . SER B 1 12 ? 2.668 -11.562 11.453 1 86.25 12 SER B N 1
ATOM 771 C CA . SER B 1 12 ? 3.512 -10.375 11.461 1 86.25 12 SER B CA 1
ATOM 772 C C . SER B 1 12 ? 2.766 -9.164 10.906 1 86.25 12 SER B C 1
ATOM 774 O O . SER B 1 12 ? 3.359 -8.102 10.695 1 86.25 12 SER B O 1
ATOM 776 N N . GLU B 1 13 ? 1.501 -9.383 10.758 1 89.25 13 GLU B N 1
ATOM 777 C CA . GLU B 1 13 ? 0.673 -8.32 10.195 1 89.25 13 GLU B CA 1
ATOM 778 C C . GLU B 1 13 ? 0.617 -7.109 11.133 1 89.25 13 GLU B C 1
ATOM 780 O O . GLU B 1 13 ? 0.699 -5.965 10.68 1 89.25 13 GLU B O 1
ATOM 785 N N . ASP B 1 14 ? 0.564 -7.41 12.43 1 91.5 14 ASP B N 1
ATOM 786 C CA . ASP B 1 14 ? 0.476 -6.328 13.406 1 91.5 14 ASP B CA 1
ATOM 787 C C . ASP B 1 14 ? 1.757 -5.496 13.422 1 91.5 14 ASP B C 1
ATOM 789 O O . ASP B 1 14 ? 1.704 -4.266 13.445 1 91.5 14 ASP B O 1
ATOM 793 N N . ALA B 1 15 ? 2.855 -6.242 13.406 1 92 15 ALA B N 1
ATOM 794 C CA . ALA B 1 15 ? 4.141 -5.551 13.383 1 92 15 ALA B CA 1
ATOM 795 C C . ALA B 1 15 ? 4.262 -4.66 12.156 1 92 15 ALA B C 1
ATOM 797 O O . ALA B 1 15 ? 4.77 -3.539 12.234 1 92 15 ALA B O 1
ATOM 798 N N . PHE B 1 16 ? 3.805 -5.137 11.055 1 94.25 16 PHE B N 1
ATOM 799 C CA . PHE B 1 16 ? 3.877 -4.383 9.812 1 94.25 16 PHE B CA 1
ATOM 800 C C . PHE B 1 16 ? 2.998 -3.141 9.875 1 94.25 16 PHE B C 1
ATOM 802 O O . PHE B 1 16 ? 3.424 -2.053 9.484 1 94.25 16 PHE B O 1
ATOM 809 N N . LYS B 1 17 ? 1.771 -3.312 10.352 1 94.5 17 LYS B N 1
ATOM 810 C CA . LYS B 1 17 ? 0.862 -2.178 10.484 1 94.5 17 LYS B CA 1
ATOM 811 C C . LYS B 1 17 ? 1.464 -1.095 11.375 1 94.5 17 LYS B C 1
ATOM 813 O O . LYS B 1 17 ? 1.342 0.096 11.078 1 94.5 17 LYS B O 1
ATOM 818 N N . LYS B 1 18 ? 2.164 -1.589 12.414 1 94.81 18 LYS B N 1
ATOM 819 C CA . LYS B 1 18 ? 2.787 -0.651 13.344 1 94.81 18 LYS B CA 1
ATOM 820 C C . LYS B 1 18 ? 3.928 0.109 12.68 1 94.81 18 LYS B C 1
ATOM 822 O O . LYS B 1 18 ? 4.102 1.307 12.906 1 94.81 18 LYS B O 1
ATOM 827 N N . LYS B 1 19 ? 4.676 -0.564 11.875 1 95.75 19 LYS B N 1
ATOM 828 C CA . LYS B 1 19 ? 5.762 0.081 11.141 1 95.75 19 LYS B CA 1
ATOM 829 C C . LYS B 1 19 ? 5.223 1.149 10.195 1 95.75 19 LYS B C 1
ATOM 831 O O . LYS B 1 19 ? 5.789 2.242 10.102 1 95.75 19 LYS B O 1
ATOM 836 N N . VAL B 1 20 ? 4.16 0.802 9.508 1 96.81 20 VAL B N 1
ATOM 837 C CA . VAL B 1 20 ? 3.531 1.744 8.586 1 96.81 20 VAL B CA 1
ATOM 838 C C . VAL B 1 20 ? 3.027 2.963 9.359 1 96.81 20 VAL B C 1
ATOM 840 O O . VAL B 1 20 ? 3.293 4.102 8.969 1 96.81 20 VAL B O 1
ATOM 843 N N . ALA B 1 21 ? 2.359 2.68 10.469 1 97 21 ALA B N 1
ATOM 844 C CA . ALA B 1 21 ? 1.814 3.742 11.312 1 97 21 ALA B CA 1
ATOM 845 C C . ALA B 1 21 ? 2.92 4.668 11.812 1 97 21 ALA B C 1
ATOM 847 O O . ALA B 1 21 ? 2.779 5.895 11.766 1 97 21 ALA B O 1
ATOM 848 N N . LEU B 1 22 ? 3.998 4.07 12.227 1 97.06 22 LEU B N 1
ATOM 849 C CA . LEU B 1 22 ? 5.121 4.844 12.742 1 97.06 22 LEU B CA 1
ATOM 850 C C . LEU B 1 22 ? 5.738 5.707 11.648 1 97.06 22 LEU B C 1
ATOM 852 O O . LEU B 1 22 ? 6.156 6.84 11.906 1 97.06 22 LEU B O 1
ATOM 856 N N . GLN B 1 23 ? 5.805 5.195 10.484 1 97.81 23 GLN B N 1
ATOM 857 C CA . GLN B 1 23 ? 6.348 5.953 9.359 1 97.81 23 GLN B CA 1
ATOM 858 C C . GLN B 1 23 ? 5.457 7.145 9.016 1 97.81 23 GLN B C 1
ATOM 860 O O . GLN B 1 23 ? 5.957 8.234 8.727 1 97.81 23 GLN B O 1
ATOM 865 N N . ILE B 1 24 ? 4.164 6.926 8.992 1 97.81 24 ILE B N 1
ATOM 866 C CA . ILE B 1 24 ? 3.221 8.008 8.742 1 97.81 24 ILE B CA 1
ATOM 867 C C . ILE B 1 24 ? 3.396 9.102 9.789 1 97.81 24 ILE B C 1
ATOM 869 O O . ILE B 1 24 ? 3.482 10.281 9.461 1 97.81 24 ILE B O 1
ATOM 873 N N . LYS B 1 25 ? 3.494 8.641 11.031 1 97.88 25 LYS B N 1
ATOM 874 C CA . LYS B 1 25 ? 3.691 9.578 12.125 1 97.88 25 LYS B CA 1
ATOM 875 C C . LYS B 1 25 ? 5 10.344 11.969 1 97.88 25 LYS B C 1
ATOM 877 O O . LYS B 1 25 ? 5.043 11.562 12.156 1 97.88 25 LYS B O 1
ATOM 882 N N . ARG B 1 26 ? 6.004 9.625 11.648 1 97.88 26 ARG B N 1
ATOM 883 C CA . ARG B 1 26 ? 7.309 10.234 11.43 1 97.88 26 ARG B CA 1
ATOM 884 C C . ARG B 1 26 ? 7.242 11.312 10.352 1 97.88 26 ARG B C 1
ATOM 886 O O . ARG B 1 26 ? 7.754 12.414 10.539 1 97.88 26 ARG B O 1
ATOM 893 N N . LEU B 1 27 ? 6.656 11.008 9.211 1 97.5 27 LEU B N 1
ATOM 894 C CA . LEU B 1 27 ? 6.516 11.961 8.117 1 97.5 27 LEU B CA 1
ATOM 895 C C . LEU B 1 27 ? 5.754 13.203 8.57 1 97.5 27 LEU B C 1
ATOM 897 O O . LEU B 1 27 ? 6.152 14.328 8.266 1 97.5 27 LEU B O 1
ATOM 901 N N . ARG B 1 28 ? 4.648 12.93 9.242 1 97.94 28 ARG B N 1
ATOM 902 C CA . ARG B 1 28 ? 3.857 14.062 9.719 1 97.94 28 ARG B CA 1
ATOM 903 C C . ARG B 1 28 ? 4.684 14.969 10.625 1 97.94 28 ARG B C 1
ATOM 905 O O . ARG B 1 28 ? 4.711 16.188 10.43 1 97.94 28 ARG B O 1
ATOM 912 N N . ARG B 1 29 ? 5.395 14.375 11.562 1 98.12 29 ARG B N 1
ATOM 913 C CA . ARG B 1 29 ? 6.164 15.117 12.555 1 98.12 29 ARG B CA 1
ATOM 914 C C . ARG B 1 29 ? 7.352 15.828 11.914 1 98.12 29 ARG B C 1
ATOM 916 O O . ARG B 1 29 ? 7.645 16.984 12.242 1 98.12 29 ARG B O 1
ATOM 923 N N . GLN B 1 30 ? 7.996 15.133 11.055 1 97.31 30 GLN B N 1
ATOM 924 C CA . GLN B 1 30 ? 9.148 15.695 10.359 1 97.31 30 GLN B CA 1
ATOM 925 C C . GLN B 1 30 ? 8.758 16.938 9.562 1 97.31 30 GLN B C 1
ATOM 927 O O . GLN B 1 30 ? 9.555 17.859 9.406 1 97.31 30 GLN B O 1
ATOM 932 N N . ASN B 1 31 ? 7.535 17 9.102 1 97.38 31 ASN B N 1
ATOM 933 C CA . ASN B 1 31 ? 7.051 18.125 8.312 1 97.38 31 ASN B CA 1
ATOM 934 C C . ASN B 1 31 ? 6.328 19.156 9.18 1 97.38 31 ASN B C 1
ATOM 936 O O . ASN B 1 31 ? 5.707 20.078 8.664 1 97.38 31 ASN B O 1
ATOM 940 N N . GLN B 1 32 ? 6.289 18.906 10.492 1 98.06 32 GLN B N 1
ATOM 941 C CA . GLN B 1 32 ? 5.727 19.812 11.484 1 98.06 32 GLN B CA 1
ATOM 942 C C . GLN B 1 32 ? 4.246 20.062 11.219 1 98.06 32 GLN B C 1
ATOM 944 O O . GLN B 1 32 ? 3.789 21.219 11.289 1 98.06 32 GLN B O 1
ATOM 949 N N . VAL B 1 33 ? 3.566 19.125 10.836 1 97.81 33 VAL B N 1
ATOM 950 C CA . VAL B 1 33 ? 2.127 19.188 10.602 1 97.81 33 VAL B CA 1
ATOM 951 C C . VAL B 1 33 ? 1.384 18.547 11.773 1 97.81 33 VAL B C 1
ATOM 953 O O . VAL B 1 33 ? 1.738 17.453 12.211 1 97.81 33 VAL B O 1
ATOM 956 N N . THR B 1 34 ? 0.45 19.312 12.289 1 98 34 THR B N 1
ATOM 957 C CA . THR B 1 34 ? -0.388 18.734 13.336 1 98 34 THR B CA 1
ATOM 958 C C . THR B 1 34 ? -1.44 17.812 12.727 1 98 34 THR B C 1
ATOM 960 O O . THR B 1 34 ? -1.684 17.844 11.523 1 98 34 THR B O 1
ATOM 963 N N . GLN B 1 35 ? -2.012 16.953 13.562 1 97.81 35 GLN B N 1
ATOM 964 C CA . GLN B 1 35 ? -3.088 16.078 13.094 1 97.81 35 GLN B CA 1
ATOM 965 C C . GLN B 1 35 ? -4.273 16.906 12.594 1 97.81 35 GLN B C 1
ATOM 967 O O . GLN B 1 35 ? -4.883 16.562 11.57 1 97.81 35 GLN B O 1
ATOM 972 N N . GLU B 1 36 ? -4.57 17.969 13.289 1 97.5 36 GLU B N 1
ATOM 973 C CA . GLU B 1 36 ? -5.68 18.844 12.945 1 97.5 36 GLU B CA 1
ATOM 974 C C . GLU B 1 36 ? -5.445 19.531 11.602 1 97.5 36 GLU B C 1
ATOM 976 O O . GLU B 1 36 ? -6.348 19.578 10.766 1 97.5 36 GLU B O 1
ATOM 981 N N . ARG B 1 37 ? -4.27 20.031 11.406 1 97.25 37 ARG B N 1
ATOM 982 C CA . ARG B 1 37 ? -3.936 20.672 10.141 1 97.25 37 ARG B CA 1
ATOM 983 C C . ARG B 1 37 ? -4.02 19.688 8.984 1 97.25 37 ARG B C 1
ATOM 985 O O . ARG B 1 37 ? -4.566 20 7.926 1 97.25 37 ARG B O 1
ATOM 992 N N . PHE B 1 38 ? -3.441 18.578 9.133 1 96.81 38 PHE B N 1
ATOM 993 C CA . PHE B 1 38 ? -3.51 17.531 8.109 1 96.81 38 PHE B CA 1
ATOM 994 C C . PHE B 1 38 ? -4.957 17.25 7.719 1 96.81 38 PHE B C 1
ATOM 996 O O . PHE B 1 38 ? -5.285 17.203 6.531 1 96.81 38 PHE B O 1
ATOM 1003 N N . TYR B 1 39 ? -5.828 17.078 8.742 1 96.25 39 TYR B N 1
ATOM 1004 C CA . TYR B 1 39 ? -7.238 16.797 8.492 1 96.25 39 TYR B CA 1
ATOM 1005 C C . TYR B 1 39 ? -7.891 17.938 7.727 1 96.25 39 TYR B C 1
ATOM 1007 O O . TYR B 1 39 ? -8.617 17.719 6.758 1 96.25 39 TYR B O 1
ATOM 1015 N N . SER B 1 40 ? -7.641 19.094 8.094 1 95.31 40 SER B N 1
ATOM 1016 C CA . SER B 1 40 ? -8.234 20.281 7.469 1 95.31 40 SER B CA 1
ATOM 1017 C C . SER B 1 40 ? -7.852 20.375 6 1 95.31 40 SER B C 1
ATOM 1019 O O . SER B 1 40 ? -8.648 20.812 5.168 1 95.31 40 SER B O 1
ATOM 1021 N N . GLU B 1 41 ? -6.664 19.906 5.66 1 93.44 41 GLU B N 1
ATOM 1022 C CA . GLU B 1 41 ? -6.137 20.078 4.309 1 93.44 41 GLU B CA 1
ATOM 1023 C C . GLU B 1 41 ? -6.445 18.859 3.445 1 93.44 41 GLU B C 1
ATOM 1025 O O . GLU B 1 41 ? -6.398 18.938 2.217 1 93.44 41 GLU B O 1
ATOM 1030 N N . THR B 1 42 ? -6.668 17.719 4.098 1 93.25 42 THR B N 1
ATOM 1031 C CA . THR B 1 42 ? -6.781 16.5 3.305 1 93.25 42 THR B CA 1
ATOM 1032 C C . THR B 1 42 ? -8.133 15.828 3.535 1 93.25 42 THR B C 1
ATOM 1034 O O . THR B 1 42 ? -8.547 14.969 2.756 1 93.25 42 THR B O 1
ATOM 1037 N N . ASN B 1 43 ? -8.75 16.078 4.691 1 93.62 43 ASN B N 1
ATOM 1038 C CA . ASN B 1 43 ? -9.977 15.43 5.145 1 93.62 43 ASN B CA 1
ATOM 1039 C C . ASN B 1 43 ? -9.734 13.977 5.539 1 93.62 43 ASN B C 1
ATOM 1041 O O . ASN B 1 43 ? -10.664 13.164 5.527 1 93.62 43 ASN B O 1
ATOM 1045 N N . ILE B 1 44 ? -8.547 13.633 5.832 1 93.69 44 ILE B N 1
ATOM 1046 C CA . ILE B 1 44 ? -8.172 12.305 6.301 1 93.69 44 ILE B CA 1
ATOM 1047 C C . ILE B 1 44 ? -7.855 12.352 7.793 1 93.69 44 ILE B C 1
ATOM 1049 O O . ILE B 1 44 ? -7.078 13.195 8.242 1 93.69 44 ILE B O 1
ATOM 1053 N N . ASN B 1 45 ? -8.492 11.469 8.555 1 95.44 45 ASN B N 1
ATOM 1054 C CA . ASN B 1 45 ? -8.18 11.328 9.969 1 95.44 45 ASN B CA 1
ATOM 1055 C C . ASN B 1 45 ? -6.91 10.516 10.188 1 95.44 45 ASN B C 1
ATOM 1057 O O . ASN B 1 45 ? -6.961 9.289 10.281 1 95.44 45 ASN B O 1
ATOM 1061 N N . ILE B 1 46 ? -5.836 11.172 10.359 1 96.88 46 ILE B N 1
ATOM 1062 C CA . ILE B 1 46 ? -4.523 10.531 10.375 1 96.88 46 ILE B CA 1
ATOM 1063 C C . ILE B 1 46 ? -4.285 9.867 11.727 1 96.88 46 ILE B C 1
ATOM 1065 O O . ILE B 1 46 ? -3.508 8.914 11.82 1 96.88 46 ILE B O 1
ATOM 1069 N N . ALA B 1 47 ? -4.926 10.305 12.82 1 96.25 47 ALA B N 1
ATOM 1070 C CA . ALA B 1 47 ? -4.773 9.727 14.148 1 96.25 47 ALA B CA 1
ATOM 1071 C C . ALA B 1 47 ? -5.125 8.242 14.141 1 96.25 47 ALA B C 1
ATOM 1073 O O . ALA B 1 47 ? -4.449 7.43 14.781 1 96.25 47 ALA B O 1
ATOM 1074 N N . ARG B 1 48 ? -6.141 7.879 13.383 1 94.19 48 ARG B N 1
ATOM 1075 C CA . ARG B 1 48 ? -6.578 6.492 13.266 1 94.19 48 ARG B CA 1
ATOM 1076 C C . ARG B 1 48 ? -5.523 5.645 12.562 1 94.19 48 ARG B C 1
ATOM 1078 O O . ARG B 1 48 ? -5.254 4.516 12.977 1 94.19 48 ARG B O 1
ATOM 1085 N N . LEU B 1 49 ? -4.887 6.199 11.641 1 95.06 49 LEU B N 1
ATOM 1086 C CA . LEU B 1 49 ? -3.869 5.504 10.859 1 95.06 49 LEU B CA 1
ATOM 1087 C C . LEU B 1 49 ? -2.588 5.332 11.672 1 95.06 49 LEU B C 1
ATOM 1089 O O . LEU B 1 49 ? -1.946 4.281 11.609 1 95.06 49 LEU B O 1
ATOM 1093 N N . GLU B 1 50 ? -2.354 6.285 12.492 1 97.12 50 GLU B N 1
ATOM 1094 C CA . GLU B 1 50 ? -1.108 6.309 13.25 1 97.12 50 GLU B CA 1
ATOM 1095 C C . GLU B 1 50 ? -1.185 5.383 14.461 1 97.12 50 GLU B C 1
ATOM 1097 O O . GLU B 1 50 ? -0.177 5.145 15.133 1 97.12 50 GLU B O 1
ATOM 1102 N N . SER B 1 51 ? -2.314 4.863 14.758 1 94.56 51 SER B N 1
ATOM 1103 C CA . SER B 1 51 ? -2.471 3.984 15.906 1 94.56 51 SER B CA 1
ATOM 1104 C C . SER B 1 51 ? -1.914 2.594 15.625 1 94.56 51 SER B C 1
ATOM 1106 O O . SER B 1 51 ? -1.638 1.828 16.547 1 94.56 51 SER B O 1
ATOM 1108 N N . GLY B 1 52 ? -1.823 2.193 14.391 1 93.62 52 GLY B N 1
ATOM 1109 C CA . GLY B 1 52 ? -1.319 0.889 13.992 1 93.62 52 GLY B CA 1
ATOM 1110 C C . GLY B 1 52 ? -2.348 -0.217 14.125 1 93.62 52 GLY B C 1
ATOM 1111 O O . GLY B 1 52 ? -2.02 -1.398 14 1 93.62 52 GLY B O 1
ATOM 1112 N N . LYS B 1 53 ? -3.562 0.161 14.305 1 92.06 53 LYS B N 1
ATOM 1113 C CA . LYS B 1 53 ? -4.602 -0.828 14.578 1 92.06 53 LYS B CA 1
ATOM 1114 C C . LYS B 1 53 ? -5.348 -1.201 13.297 1 92.06 53 LYS B C 1
ATOM 1116 O O . LYS B 1 53 ? -6.031 -2.229 13.25 1 92.06 53 LYS B O 1
ATOM 1121 N N . ILE B 1 54 ? -5.258 -0.395 12.312 1 90.5 54 ILE B N 1
ATOM 1122 C CA . ILE B 1 54 ? -6.012 -0.646 11.094 1 90.5 54 ILE B CA 1
ATOM 1123 C C . ILE B 1 54 ? -5.051 -0.806 9.914 1 90.5 54 ILE B C 1
ATOM 1125 O O . ILE B 1 54 ? -3.934 -0.282 9.945 1 90.5 54 ILE B O 1
ATOM 1129 N N . ASP B 1 55 ? -5.465 -1.579 8.977 1 92.38 55 ASP B N 1
ATOM 1130 C CA . ASP B 1 55 ? -4.734 -1.707 7.723 1 92.38 55 ASP B CA 1
ATOM 1131 C C . ASP B 1 55 ? -5.043 -0.543 6.785 1 92.38 55 ASP B C 1
ATOM 1133 O O . ASP B 1 55 ? -6.203 -0.323 6.422 1 92.38 55 ASP B O 1
ATOM 1137 N N . VAL B 1 56 ? -4.039 0.184 6.434 1 94.25 56 VAL B N 1
ATOM 1138 C CA . VAL B 1 56 ? -4.215 1.38 5.613 1 94.25 56 VAL B CA 1
ATOM 1139 C C . VAL B 1 56 ? -4.578 0.981 4.188 1 94.25 56 VAL B C 1
ATOM 1141 O O . VAL B 1 56 ? -4.023 0.025 3.641 1 94.25 56 VAL B O 1
ATOM 1144 N N . ARG B 1 57 ? -5.484 1.729 3.588 1 93.12 57 ARG B N 1
ATOM 1145 C CA . ARG B 1 57 ? -5.773 1.547 2.168 1 93.12 57 ARG B CA 1
ATOM 1146 C C . ARG B 1 57 ? -4.664 2.139 1.305 1 93.12 57 ARG B C 1
ATOM 1148 O O . ARG B 1 57 ? -4.055 3.146 1.671 1 93.12 57 ARG B O 1
ATOM 1155 N N . LEU B 1 58 ? -4.492 1.514 0.243 1 95.56 58 LEU B N 1
ATOM 1156 C CA . LEU B 1 58 ? -3.406 1.958 -0.625 1 95.56 58 LEU B CA 1
ATOM 1157 C C . LEU B 1 58 ? -3.658 3.375 -1.128 1 95.56 58 LEU B C 1
ATOM 1159 O O . LEU B 1 58 ? -2.74 4.199 -1.163 1 95.56 58 LEU B O 1
ATOM 1163 N N . ASP B 1 59 ? -4.871 3.627 -1.481 1 92.94 59 ASP B N 1
ATOM 1164 C CA . ASP B 1 59 ? -5.195 4.961 -1.98 1 92.94 59 ASP B CA 1
ATOM 1165 C C . ASP B 1 59 ? -4.969 6.02 -0.903 1 92.94 59 ASP B C 1
ATOM 1167 O O . ASP B 1 59 ? -4.496 7.117 -1.196 1 92.94 59 ASP B O 1
ATOM 1171 N N . THR B 1 60 ? -5.285 5.711 0.324 1 93.81 60 THR B N 1
ATOM 1172 C CA . THR B 1 60 ? -5.047 6.625 1.436 1 93.81 60 THR B CA 1
ATOM 1173 C C . THR B 1 60 ? -3.553 6.863 1.632 1 93.81 60 THR B C 1
ATOM 1175 O O . THR B 1 60 ? -3.115 8 1.8 1 93.81 60 THR B O 1
ATOM 1178 N N . LEU B 1 61 ? -2.844 5.812 1.551 1 96.19 61 LEU B N 1
ATOM 1179 C CA . LEU B 1 61 ? -1.399 5.949 1.702 1 96.19 61 LEU B CA 1
ATOM 1180 C C . LEU B 1 61 ? -0.815 6.809 0.584 1 96.19 61 LEU B C 1
ATOM 1182 O O . LEU B 1 61 ? 0.071 7.629 0.826 1 96.19 61 LEU B O 1
ATOM 1186 N N . ARG B 1 62 ? -1.279 6.602 -0.577 1 95.38 62 ARG B N 1
ATOM 1187 C CA . ARG B 1 62 ? -0.833 7.398 -1.715 1 95.38 62 ARG B CA 1
ATOM 1188 C C . ARG B 1 62 ? -1.059 8.883 -1.463 1 95.38 62 ARG B C 1
ATOM 1190 O O . ARG B 1 62 ? -0.176 9.703 -1.724 1 95.38 62 ARG B O 1
ATOM 1197 N N . LYS B 1 63 ? -2.227 9.188 -0.957 1 94.88 63 LYS B N 1
ATOM 1198 C CA . LYS B 1 63 ? -2.564 10.578 -0.658 1 94.88 63 LYS B CA 1
ATOM 1199 C C . LYS B 1 63 ? -1.643 11.148 0.416 1 94.88 63 LYS B C 1
ATOM 1201 O O . LYS B 1 63 ? -1.196 12.297 0.314 1 94.88 63 LYS B O 1
ATOM 1206 N N . ILE B 1 64 ? -1.355 10.32 1.36 1 96.06 64 ILE B N 1
ATOM 1207 C CA . ILE B 1 64 ? -0.46 10.727 2.438 1 96.06 64 ILE B CA 1
ATOM 1208 C C . ILE B 1 64 ? 0.936 10.992 1.875 1 96.06 64 ILE B C 1
ATOM 1210 O O . ILE B 1 64 ? 1.546 12.023 2.166 1 96.06 64 ILE B O 1
ATOM 1214 N N . CYS B 1 65 ? 1.389 10.141 1.101 1 96.38 65 CYS B N 1
ATOM 1215 C CA . CYS B 1 65 ? 2.699 10.289 0.478 1 96.38 65 CYS B CA 1
ATOM 1216 C C . CYS B 1 65 ? 2.756 11.547 -0.382 1 96.38 65 CYS B C 1
ATOM 1218 O O . CYS B 1 65 ? 3.746 12.281 -0.354 1 96.38 65 CYS B O 1
ATOM 1220 N N . TYR B 1 66 ? 1.696 11.758 -1.102 1 94.75 66 TYR B N 1
ATOM 1221 C CA . TYR B 1 66 ? 1.611 12.953 -1.925 1 94.75 66 TYR B CA 1
ATOM 1222 C C . TYR B 1 66 ? 1.69 14.211 -1.066 1 94.75 66 TYR B C 1
ATOM 1224 O O . TYR B 1 66 ? 2.439 15.141 -1.381 1 94.75 66 TYR B O 1
ATOM 1232 N N . TYR B 1 67 ? 0.925 14.148 -0.064 1 94.81 67 TYR B N 1
ATOM 1233 C CA . TYR B 1 67 ? 0.873 15.305 0.83 1 94.81 67 TYR B CA 1
ATOM 1234 C C . TYR B 1 67 ? 2.256 15.625 1.379 1 94.81 67 TYR B C 1
ATOM 1236 O O . TYR B 1 67 ? 2.629 16.797 1.481 1 94.81 67 TYR B O 1
ATOM 1244 N N . PHE B 1 68 ? 3.066 14.672 1.69 1 96.69 68 PHE B N 1
ATOM 1245 C CA . PHE B 1 68 ? 4.359 14.883 2.336 1 96.69 68 PHE B CA 1
ATOM 1246 C C . PHE B 1 68 ? 5.488 14.812 1.318 1 96.69 68 PHE B C 1
ATOM 1248 O O . PHE B 1 68 ? 6.664 14.773 1.69 1 96.69 68 PHE B O 1
ATOM 1255 N N . ASP B 1 69 ? 5.168 14.75 0.089 1 95.5 69 ASP B N 1
ATOM 1256 C CA . ASP B 1 69 ? 6.105 14.789 -1.029 1 95.5 69 ASP B CA 1
ATOM 1257 C C . ASP B 1 69 ? 7.102 13.633 -0.946 1 95.5 69 ASP B C 1
ATOM 1259 O O . ASP B 1 69 ? 8.312 13.852 -0.997 1 95.5 69 ASP B O 1
ATOM 1263 N N . VAL B 1 70 ? 6.594 12.438 -0.767 1 95.75 70 VAL B N 1
ATOM 1264 C CA . VAL B 1 70 ? 7.367 11.195 -0.777 1 95.75 70 VAL B CA 1
ATOM 1265 C C . VAL B 1 70 ? 6.742 10.203 -1.758 1 95.75 70 VAL B C 1
ATOM 1267 O O . VAL B 1 70 ? 5.52 10.141 -1.889 1 95.75 70 VAL B O 1
ATOM 1270 N N . SER B 1 71 ? 7.637 9.531 -2.488 1 95.31 71 SER B N 1
ATOM 1271 C CA . SER B 1 71 ? 7.109 8.477 -3.354 1 95.31 71 SER B CA 1
ATOM 1272 C C . SER B 1 71 ? 6.688 7.258 -2.549 1 95.31 71 SER B C 1
ATOM 1274 O O . SER B 1 71 ? 7.168 7.047 -1.432 1 95.31 71 SER B O 1
ATOM 1276 N N . LEU B 1 72 ? 5.793 6.453 -3.016 1 96.12 72 LEU B N 1
ATOM 1277 C CA . LEU B 1 72 ? 5.422 5.203 -2.359 1 96.12 72 LEU B CA 1
ATOM 1278 C C . LEU B 1 72 ? 6.645 4.312 -2.164 1 96.12 72 LEU B C 1
ATOM 1280 O O . LEU B 1 72 ? 6.809 3.701 -1.106 1 96.12 72 LEU B O 1
ATOM 1284 N N . SER B 1 73 ? 7.508 4.27 -3.223 1 95.88 73 SER B N 1
ATOM 1285 C CA . SER B 1 73 ? 8.742 3.5 -3.107 1 95.88 73 SER B CA 1
ATOM 1286 C C . SER B 1 73 ? 9.609 4.016 -1.966 1 95.88 73 SER B C 1
ATOM 1288 O O . SER B 1 73 ? 10.102 3.234 -1.147 1 95.88 73 SER B O 1
ATOM 1290 N N . GLY B 1 74 ? 9.719 5.301 -1.893 1 94.38 74 GLY B N 1
ATOM 1291 C CA . GLY B 1 74 ? 10.484 5.918 -0.823 1 94.38 74 GLY B CA 1
ATOM 1292 C C . GLY B 1 74 ? 9.898 5.668 0.554 1 94.38 74 GLY B C 1
ATOM 1293 O O . GLY B 1 74 ? 10.641 5.434 1.514 1 94.38 74 GLY B O 1
ATOM 1294 N N . PHE B 1 75 ? 8.586 5.723 0.657 1 97.06 75 PHE B N 1
ATOM 1295 C CA . PHE B 1 75 ? 7.902 5.457 1.915 1 97.06 75 PHE B CA 1
ATOM 1296 C C . PHE B 1 75 ? 8.297 4.09 2.465 1 97.06 75 PHE B C 1
ATOM 1298 O O . PHE B 1 75 ? 8.633 3.965 3.645 1 97.06 75 PHE B O 1
ATOM 1305 N N . PHE B 1 76 ? 8.367 3.102 1.636 1 95.88 76 PHE B N 1
ATOM 1306 C CA . PHE B 1 76 ? 8.609 1.737 2.092 1 95.88 76 PHE B CA 1
ATOM 1307 C C . PHE B 1 76 ? 10.102 1.49 2.293 1 95.88 76 PHE B C 1
ATOM 1309 O O . PHE B 1 76 ? 10.492 0.579 3.025 1 95.88 76 PHE B O 1
ATOM 1316 N N . GLN B 1 77 ? 10.914 2.254 1.658 1 93.38 77 GLN B N 1
ATOM 1317 C CA . GLN B 1 77 ? 12.344 2.199 1.967 1 93.38 77 GLN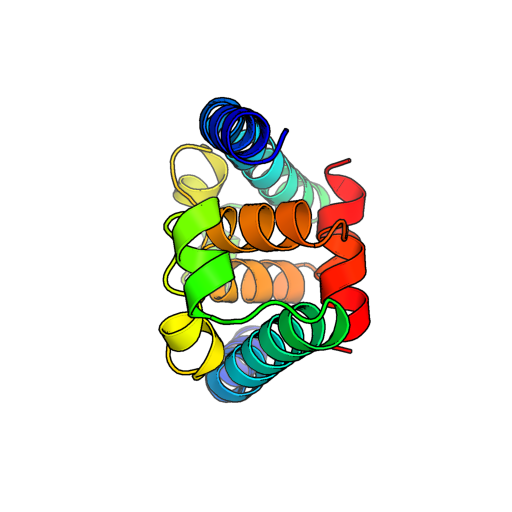 B CA 1
ATOM 1318 C C . GLN B 1 77 ? 12.617 2.67 3.393 1 93.38 77 GLN B C 1
ATOM 1320 O O . GLN B 1 77 ? 13.578 2.229 4.027 1 93.38 77 GLN B O 1
ATOM 1325 N N . GLY B 1 78 ? 11.703 3.453 3.822 1 88.25 78 GLY B N 1
ATOM 1326 C CA . GLY B 1 78 ? 11.875 4.031 5.145 1 88.25 78 GLY B CA 1
ATOM 1327 C C . GLY B 1 78 ? 11.406 3.119 6.262 1 88.25 78 GLY B C 1
ATOM 1328 O O . GLY B 1 78 ? 11.641 3.398 7.438 1 88.25 78 GLY B O 1
ATOM 1329 N N . ILE B 1 79 ? 10.656 2.1 5.898 1 84.44 79 ILE B N 1
ATOM 1330 C CA . ILE B 1 79 ? 10.148 1.216 6.941 1 84.44 79 ILE B CA 1
ATOM 1331 C C . ILE B 1 79 ? 11.07 0.013 7.098 1 84.44 79 ILE B C 1
ATOM 1333 O O . ILE B 1 79 ? 10.945 -0.756 8.055 1 84.44 79 ILE B O 1
ATOM 1337 N N . TYR B 1 80 ? 11.969 -0.275 6.172 1 70.94 80 TYR B N 1
ATOM 1338 C CA . TYR B 1 80 ? 12.914 -1.379 6.328 1 70.94 80 TYR B CA 1
ATOM 1339 C C . TYR B 1 80 ? 14.281 -0.873 6.766 1 70.94 80 TYR B C 1
ATOM 1341 O O . TYR B 1 80 ? 14.641 0.273 6.492 1 70.94 80 TYR B O 1
#

Organism: NCBI:txid1302689

InterPro domains:
  IPR001387 Cro/C1-type, helix-turn-helix domain [PF13443] (24-72)
  IPR001387 Cro/C1-type, helix-turn-helix domain [PS50943] (24-75)
  IPR001387 Cro/C1-type, helix-turn-helix domain [SM00530] (23-75)
  IPR001387 Cro/C1-type, helix-turn-helix domain [cd00093] (23-73)
  IPR010982 Lambda repressor-like, DNA-binding domain superfamily [G3DSA:1.10.260.40] (11-78)
  IPR010982 Lambda repressor-like, DNA-binding domain superfamily [SSF47413] (17-77)

Secondary structure (DSSP, 8-state):
-HHHHHHHHHHTHHHHHHHHHHHHHHHHHHTT--HHHHHHHH---HHHHHTT-SPPBHHHHHHHHHHTT--HHHHHHTT-/-HHHHHHHHHHTHHHHHHHHHHHHHHHHHHTT--HHHHHHHH---HHHHHTT-SPPBHHHHHHHHHHTT--HHHHHHTT-

Foldseek 3Di:
DPVVVVVVVVVCLLVVLQLLLVLLVVLCVVVPHDQVRCCVVQVDRSVVSNVSPDDDDPVRVCSSCVVSVHDPVRSVVVSD/DPVVVVVVVVVCLLVVLQLLLVLLVVLCVVVPHDQVRCCVVQVDRSVVSNVSPDDDDPVRVCSSCVVSVHDPVRSVVVSD

Sequence (160 aa):
MLLTDFEYLNNSEDAFKKKVALQIKRLRRQNQVTQERFYSETNINIARLESGKIDVRLDTLRKICYYFDVSLSGFFQGIYMLLTDFEYLNNSEDAFKKKVALQIKRLRRQNQVTQERFYSETNINIARLESGKIDVRLDTLRKICYYFDVSLSGFFQGIY